Protein AF-A0A529SGD8-F1 (afdb_monomer_lite)

Radius of gyration: 13.51 Å; chains: 1; bounding box: 30×27×37 Å

pLDDT: mean 91.86, std 7.84, range [50.72, 98.5]

Sequence (109 aa):
LNSLSVDIARAIDHDASIELWNRYRRGERDVFTRRLYTLKGQQTFDEIRRKYQAEAEFRAAVDRYCEDFEKLLKDVSRNDRDNIMAQTYLTSDTGKVYTMLAHASGRLH

Structure (mmCIF, N/CA/C/O backbone):
data_AF-A0A529SGD8-F1
#
_entry.id   AF-A0A529SGD8-F1
#
loop_
_atom_site.group_PDB
_atom_site.id
_atom_site.type_symbol
_atom_site.label_atom_id
_atom_site.label_alt_id
_atom_site.label_comp_id
_atom_site.label_asym_id
_atom_site.label_entity_id
_atom_site.label_seq_id
_atom_site.pdbx_PDB_ins_code
_atom_site.Cartn_x
_atom_site.Cartn_y
_atom_site.Cartn_z
_atom_site.occupancy
_atom_site.B_iso_or_equiv
_atom_site.auth_seq_id
_atom_site.auth_comp_id
_atom_site.auth_asym_id
_atom_site.auth_atom_id
_atom_site.pdbx_PDB_model_num
ATOM 1 N N . LEU A 1 1 ? 0.636 13.022 10.411 1.00 50.72 1 LEU A N 1
ATOM 2 C CA . LEU A 1 1 ? 0.480 12.370 9.088 1.00 50.72 1 LEU A CA 1
ATOM 3 C C . LEU A 1 1 ? 1.813 11.886 8.504 1.00 50.72 1 LEU A C 1
ATOM 5 O O . LEU A 1 1 ? 1.876 10.726 8.135 1.00 50.72 1 LEU A O 1
ATOM 9 N N . ASN A 1 2 ? 2.897 12.678 8.514 1.00 55.56 2 ASN A N 1
ATOM 10 C CA . ASN A 1 2 ? 4.182 12.262 7.913 1.00 55.56 2 ASN A CA 1
ATOM 11 C C . ASN A 1 2 ? 4.882 11.056 8.585 1.00 55.56 2 ASN A C 1
ATOM 13 O O . ASN A 1 2 ? 5.548 10.283 7.908 1.00 55.56 2 ASN A O 1
ATOM 17 N N . SER A 1 3 ? 4.716 10.854 9.898 1.00 71.12 3 SER A N 1
ATOM 18 C CA . SER A 1 3 ? 5.398 9.765 10.626 1.00 71.12 3 SER A CA 1
ATOM 19 C C . SER A 1 3 ? 4.909 8.363 10.240 1.00 71.12 3 SER A C 1
ATOM 21 O O . SER A 1 3 ? 5.715 7.447 10.124 1.00 71.12 3 SER A O 1
ATOM 23 N N . LEU A 1 4 ? 3.597 8.194 10.027 1.00 75.69 4 LEU A N 1
ATOM 24 C CA . LEU A 1 4 ? 3.005 6.891 9.708 1.00 75.69 4 LEU A CA 1
ATOM 25 C C . LEU A 1 4 ? 3.359 6.451 8.283 1.00 75.69 4 LEU A C 1
ATOM 27 O O . LEU A 1 4 ? 3.728 5.302 8.076 1.00 75.69 4 LEU A O 1
ATOM 31 N N . SER A 1 5 ? 3.308 7.367 7.312 1.00 78.38 5 SER A N 1
ATOM 32 C CA . SER A 1 5 ? 3.670 7.063 5.922 1.00 78.38 5 SER A CA 1
ATOM 33 C C . SER A 1 5 ? 5.126 6.620 5.794 1.00 78.38 5 SER A C 1
ATOM 35 O O . SER A 1 5 ? 5.418 5.673 5.074 1.00 78.38 5 SER A O 1
ATOM 37 N N . VAL A 1 6 ? 6.034 7.260 6.536 1.00 85.06 6 VAL A N 1
ATOM 38 C CA . VAL A 1 6 ? 7.454 6.890 6.559 1.00 85.06 6 VAL A CA 1
ATOM 39 C C . VAL A 1 6 ? 7.667 5.517 7.208 1.00 85.06 6 VAL A C 1
ATOM 41 O O . VAL A 1 6 ? 8.452 4.716 6.704 1.00 85.06 6 VAL A O 1
ATOM 44 N N . ASP A 1 7 ? 6.962 5.218 8.301 1.00 86.50 7 ASP A N 1
ATOM 45 C CA . ASP A 1 7 ? 7.024 3.898 8.939 1.00 86.50 7 ASP A CA 1
ATOM 46 C C . ASP A 1 7 ? 6.477 2.789 8.029 1.00 86.50 7 ASP A C 1
ATOM 48 O O . ASP A 1 7 ? 7.079 1.719 7.937 1.00 86.50 7 ASP A O 1
ATOM 52 N N . ILE A 1 8 ? 5.390 3.057 7.300 1.00 86.88 8 ILE A N 1
ATOM 53 C CA . ILE A 1 8 ? 4.838 2.127 6.310 1.00 86.88 8 ILE A CA 1
ATOM 54 C C . ILE A 1 8 ? 5.797 1.952 5.124 1.00 86.88 8 ILE A C 1
ATOM 56 O O . ILE A 1 8 ? 6.012 0.831 4.676 1.00 86.88 8 ILE A O 1
ATOM 60 N N . ALA A 1 9 ? 6.418 3.019 4.620 1.00 89.69 9 ALA A N 1
ATOM 61 C CA . ALA A 1 9 ? 7.376 2.911 3.518 1.00 89.69 9 ALA A CA 1
ATOM 62 C C . ALA A 1 9 ? 8.601 2.053 3.891 1.00 89.69 9 ALA A C 1
ATOM 64 O O . ALA A 1 9 ? 9.140 1.330 3.053 1.00 89.69 9 ALA A O 1
ATOM 65 N N . ARG A 1 10 ? 9.007 2.068 5.167 1.00 91.88 10 ARG A N 1
ATOM 66 C CA . ARG A 1 10 ? 10.067 1.201 5.715 1.00 91.88 10 ARG A CA 1
ATOM 67 C C . ARG A 1 10 ? 9.594 -0.208 6.078 1.00 91.88 10 ARG A C 1
ATOM 69 O O . ARG A 1 10 ? 10.407 -1.043 6.463 1.00 91.88 10 ARG A O 1
ATOM 76 N N . ALA A 1 11 ? 8.298 -0.492 5.972 1.00 92.75 11 ALA A N 1
ATOM 77 C CA . ALA A 1 11 ? 7.750 -1.812 6.258 1.00 92.75 11 ALA A CA 1
ATOM 78 C C . ALA A 1 11 ? 8.074 -2.845 5.169 1.00 92.75 11 ALA A C 1
ATOM 80 O O . ALA A 1 11 ? 7.954 -4.041 5.433 1.00 92.75 11 ALA A O 1
ATOM 81 N N . ILE A 1 12 ? 8.467 -2.393 3.974 1.00 92.56 12 ILE A N 1
ATOM 82 C CA . ILE A 1 12 ? 8.851 -3.233 2.835 1.00 92.56 12 ILE A CA 1
ATOM 83 C C . ILE A 1 12 ? 10.232 -2.791 2.339 1.00 92.56 12 ILE A C 1
ATOM 85 O O . ILE A 1 12 ? 10.442 -1.614 2.007 1.00 92.56 12 ILE A O 1
ATOM 89 N N . ASP A 1 13 ? 11.159 -3.740 2.232 1.00 91.56 13 ASP A N 1
ATOM 90 C CA . ASP A 1 13 ? 12.454 -3.509 1.593 1.00 91.56 13 ASP A CA 1
ATOM 91 C C . ASP A 1 13 ? 12.274 -3.114 0.121 1.00 91.56 13 ASP A C 1
ATOM 93 O O . ASP A 1 13 ? 11.350 -3.560 -0.562 1.00 91.56 13 ASP A O 1
ATOM 97 N N . HIS A 1 14 ? 13.131 -2.227 -0.388 1.00 91.38 14 HIS A N 1
ATOM 98 C CA . HIS A 1 14 ? 12.972 -1.719 -1.756 1.00 91.38 14 HIS A CA 1
ATOM 99 C C . HIS A 1 14 ? 13.062 -2.839 -2.805 1.00 91.38 14 HIS A C 1
ATOM 101 O O . HIS A 1 14 ? 12.189 -2.927 -3.668 1.00 91.38 14 HIS A O 1
ATOM 107 N N . ASP A 1 15 ? 14.031 -3.743 -2.663 1.00 92.88 15 ASP A N 1
ATOM 108 C CA . ASP A 1 15 ? 14.213 -4.871 -3.582 1.00 92.88 15 ASP A CA 1
ATOM 109 C C . ASP A 1 15 ? 13.040 -5.857 -3.526 1.00 92.88 15 ASP A C 1
ATOM 111 O O . ASP A 1 15 ? 12.570 -6.321 -4.565 1.00 92.88 15 ASP A O 1
ATOM 115 N N . ALA A 1 16 ? 12.487 -6.094 -2.332 1.00 92.56 16 ALA A N 1
ATOM 116 C CA . ALA A 1 16 ? 11.292 -6.916 -2.164 1.00 92.56 16 ALA A CA 1
ATOM 117 C C . ALA A 1 16 ? 10.071 -6.302 -2.875 1.00 92.56 16 ALA A C 1
ATOM 119 O O . ALA A 1 16 ? 9.282 -7.025 -3.483 1.00 92.56 16 ALA A O 1
ATOM 120 N N . SER A 1 17 ? 9.934 -4.969 -2.858 1.00 93.12 17 SER A N 1
ATOM 121 C CA . SER A 1 17 ? 8.892 -4.264 -3.620 1.00 93.12 17 SER A CA 1
ATOM 122 C C . SER A 1 17 ? 9.079 -4.434 -5.133 1.00 93.12 17 SER A C 1
ATOM 124 O O . SER A 1 17 ? 8.123 -4.744 -5.845 1.00 93.12 17 SER A O 1
ATOM 126 N N . ILE A 1 18 ? 10.312 -4.298 -5.638 1.00 94.38 18 ILE A N 1
ATOM 127 C CA . ILE A 1 18 ? 10.621 -4.519 -7.060 1.00 94.38 18 ILE A CA 1
ATOM 128 C C . ILE A 1 18 ? 10.251 -5.947 -7.478 1.00 94.38 18 ILE A C 1
ATOM 130 O O . ILE A 1 18 ? 9.576 -6.142 -8.493 1.00 94.38 18 ILE A O 1
ATOM 134 N N . GLU A 1 19 ? 10.690 -6.946 -6.710 1.00 94.19 19 GLU A N 1
ATOM 135 C CA . GLU A 1 19 ? 10.431 -8.353 -7.005 1.00 94.19 19 GLU A CA 1
ATOM 136 C C . GLU A 1 19 ? 8.929 -8.652 -7.022 1.00 94.19 19 GLU A C 1
ATOM 138 O O . GLU A 1 19 ? 8.425 -9.216 -7.996 1.00 94.19 19 GLU A O 1
ATOM 143 N N . LEU A 1 20 ? 8.206 -8.215 -5.991 1.00 94.62 20 LEU A N 1
ATOM 144 C CA . LEU A 1 20 ? 6.761 -8.378 -5.864 1.00 94.62 20 LEU A CA 1
ATOM 145 C C . LEU A 1 20 ? 6.015 -7.881 -7.105 1.00 94.62 20 LEU A C 1
ATOM 147 O O . LEU A 1 20 ? 5.237 -8.623 -7.705 1.00 94.62 20 LEU A O 1
ATOM 151 N N . TRP A 1 21 ? 6.273 -6.640 -7.521 1.00 93.06 21 TRP A N 1
ATOM 152 C CA . TRP A 1 21 ? 5.580 -6.044 -8.662 1.00 93.06 21 TRP A CA 1
ATOM 153 C C . TRP A 1 21 ? 5.986 -6.680 -9.993 1.00 93.06 21 TRP A C 1
ATOM 155 O O . TRP A 1 21 ? 5.162 -6.784 -10.904 1.00 93.06 21 TRP A O 1
ATOM 165 N N . ASN A 1 22 ? 7.220 -7.172 -10.118 1.00 93.19 22 ASN A N 1
ATOM 166 C CA . ASN A 1 22 ? 7.626 -7.965 -11.277 1.00 93.19 22 ASN A CA 1
ATOM 167 C C . ASN A 1 22 ? 6.859 -9.290 -11.357 1.00 93.19 22 ASN A C 1
ATOM 169 O O . ASN A 1 22 ? 6.371 -9.638 -12.431 1.00 93.19 22 ASN A O 1
ATOM 173 N N . ARG A 1 23 ? 6.719 -10.005 -10.236 1.00 93.94 23 ARG A N 1
ATOM 174 C CA . ARG A 1 23 ? 5.955 -11.259 -10.156 1.00 93.94 23 ARG A CA 1
ATOM 175 C C . ARG A 1 23 ? 4.479 -11.033 -10.481 1.00 93.94 23 ARG A C 1
ATOM 177 O O . ARG A 1 23 ? 3.939 -11.698 -11.364 1.00 93.94 23 ARG A O 1
ATOM 184 N N . TYR A 1 24 ? 3.868 -10.025 -9.861 1.00 91.81 24 TYR A N 1
ATOM 185 C CA . TYR A 1 24 ? 2.472 -9.663 -10.103 1.00 91.81 24 TYR A CA 1
ATOM 186 C C . TYR A 1 24 ? 2.198 -9.335 -11.579 1.00 91.81 24 TYR A C 1
ATOM 188 O O . TYR A 1 24 ? 1.259 -9.860 -12.173 1.00 91.81 24 TYR A O 1
ATOM 196 N N . ARG A 1 25 ? 3.061 -8.536 -12.228 1.00 87.69 25 ARG A N 1
ATOM 197 C CA . ARG A 1 25 ? 2.917 -8.204 -13.661 1.00 87.69 25 ARG A CA 1
ATOM 198 C C . ARG A 1 25 ? 3.062 -9.407 -14.594 1.00 87.69 25 ARG A C 1
ATOM 200 O O . ARG A 1 25 ? 2.494 -9.391 -15.681 1.00 87.69 25 ARG A O 1
ATOM 207 N N . ARG A 1 26 ? 3.793 -10.449 -14.187 1.00 92.06 26 ARG A N 1
ATOM 208 C CA . ARG A 1 26 ? 3.875 -11.721 -14.927 1.00 92.06 26 ARG A CA 1
ATOM 209 C C . ARG A 1 26 ? 2.640 -12.608 -14.737 1.00 92.06 26 ARG A C 1
ATOM 211 O O . ARG A 1 26 ? 2.587 -13.690 -15.313 1.00 92.06 26 ARG A O 1
ATOM 218 N N . GLY A 1 27 ? 1.655 -12.161 -13.958 1.00 93.25 27 GLY A N 1
ATOM 219 C CA . GLY A 1 27 ? 0.424 -12.898 -13.688 1.00 93.25 27 GLY A CA 1
ATOM 220 C C . GLY A 1 27 ? 0.556 -13.935 -12.575 1.00 93.25 27 GLY A C 1
ATOM 221 O O . GLY A 1 27 ? -0.335 -14.773 -12.429 1.00 93.25 27 GLY A O 1
ATOM 222 N N . GLU A 1 28 ? 1.641 -13.900 -11.792 1.00 95.00 28 GLU A N 1
ATOM 223 C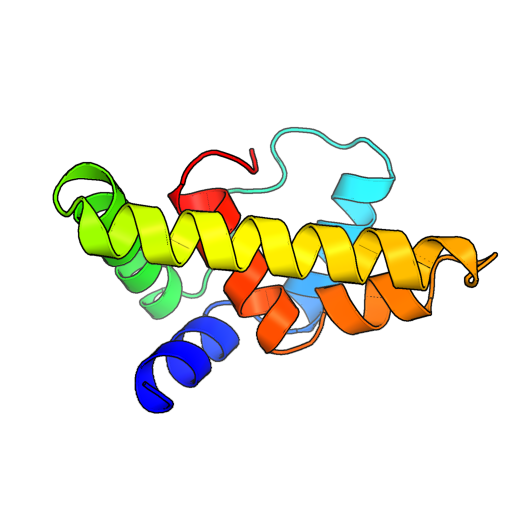 CA . GLU A 1 28 ? 1.737 -14.716 -10.582 1.00 95.00 28 GLU A CA 1
ATOM 224 C C . GLU A 1 28 ? 0.663 -14.266 -9.583 1.00 95.00 28 GLU A C 1
ATOM 226 O O . GLU A 1 28 ? 0.523 -13.077 -9.288 1.00 95.00 28 GLU A O 1
ATOM 231 N N . ARG A 1 29 ? -0.104 -15.232 -9.079 1.00 90.50 29 ARG A N 1
ATOM 232 C CA . ARG A 1 29 ? -1.151 -15.021 -8.074 1.00 90.50 29 ARG A CA 1
ATOM 233 C C . ARG A 1 29 ? -0.595 -15.254 -6.675 1.00 90.50 29 ARG A C 1
ATOM 235 O O . ARG A 1 29 ? 0.447 -15.893 -6.532 1.00 90.50 29 ARG A O 1
ATOM 242 N N 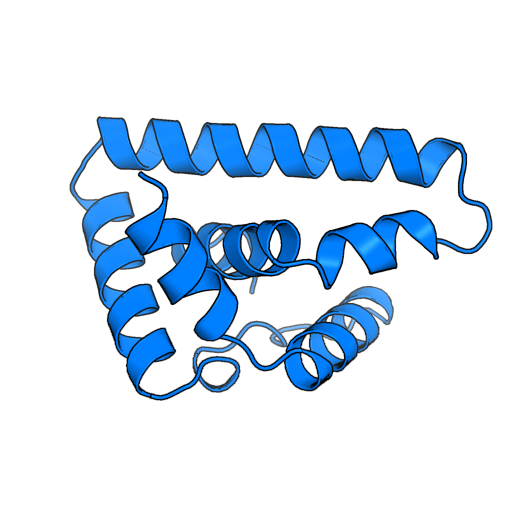. ASP A 1 30 ? -1.304 -14.757 -5.665 1.00 90.44 30 ASP A N 1
ATOM 243 C CA . ASP A 1 30 ? -1.000 -15.002 -4.249 1.00 90.44 30 ASP A CA 1
ATOM 244 C C . ASP A 1 30 ? 0.405 -14.512 -3.842 1.00 90.44 30 ASP A C 1
ATOM 246 O O . ASP A 1 30 ? 1.085 -15.088 -2.985 1.00 90.44 30 ASP A O 1
ATOM 250 N N . VAL A 1 31 ? 0.883 -13.454 -4.506 1.00 93.88 31 VAL A N 1
ATOM 251 C CA . VAL A 1 31 ? 2.209 -12.866 -4.265 1.00 93.88 31 VAL A CA 1
ATOM 252 C C . VAL A 1 31 ? 2.182 -11.857 -3.120 1.00 93.88 31 VAL A C 1
ATOM 254 O O . VAL A 1 31 ? 3.211 -11.643 -2.470 1.00 93.88 31 VAL A O 1
ATOM 257 N N . PHE A 1 32 ? 1.016 -11.274 -2.824 1.00 95.19 32 PHE A N 1
ATOM 258 C CA . PHE A 1 32 ? 0.845 -10.352 -1.711 1.00 95.19 32 PHE A CA 1
ATOM 259 C C . PHE A 1 32 ? 0.548 -11.152 -0.450 1.00 95.19 32 PHE A C 1
ATOM 261 O O . PHE A 1 32 ? -0.583 -11.465 -0.101 1.00 95.19 32 PHE A O 1
ATOM 268 N N . THR A 1 33 ? 1.614 -11.488 0.268 1.00 93.75 33 THR A N 1
ATOM 269 C CA . THR A 1 33 ? 1.512 -12.198 1.544 1.00 93.75 33 THR A CA 1
ATOM 270 C C . THR A 1 33 ? 2.095 -11.361 2.669 1.00 93.75 33 THR A C 1
ATOM 272 O O . THR A 1 33 ? 2.918 -10.473 2.454 1.00 93.75 33 THR A O 1
ATOM 275 N N . ARG A 1 34 ? 1.717 -11.668 3.914 1.00 92.31 34 ARG A N 1
ATOM 276 C CA . ARG A 1 34 ? 2.269 -10.986 5.099 1.00 92.31 34 ARG A CA 1
ATOM 277 C C . ARG A 1 34 ? 3.797 -11.080 5.199 1.00 92.31 34 ARG A C 1
ATOM 279 O O . ARG A 1 34 ? 4.412 -10.222 5.820 1.00 92.31 34 ARG A O 1
ATOM 286 N N . ARG A 1 35 ? 4.410 -12.102 4.586 1.00 91.38 35 ARG A N 1
ATOM 287 C CA . ARG A 1 35 ? 5.867 -12.328 4.597 1.00 91.38 35 ARG A CA 1
ATOM 288 C C . ARG A 1 35 ? 6.651 -11.292 3.793 1.00 91.38 35 ARG A C 1
ATOM 290 O O . ARG A 1 35 ? 7.859 -11.213 3.963 1.00 91.38 35 ARG A O 1
ATOM 297 N N . LEU A 1 36 ? 5.973 -10.504 2.959 1.00 91.69 36 LEU A N 1
ATOM 298 C CA . LEU A 1 36 ? 6.562 -9.363 2.262 1.00 91.69 36 LEU A CA 1
ATOM 299 C C . LEU A 1 36 ? 7.081 -8.291 3.234 1.00 91.69 36 LEU A C 1
ATOM 301 O O . LEU A 1 36 ? 7.996 -7.543 2.902 1.00 91.69 36 LEU A O 1
ATOM 305 N N . TYR A 1 37 ? 6.468 -8.188 4.414 1.00 94.88 37 TYR A N 1
ATOM 306 C CA . TYR A 1 37 ? 6.754 -7.123 5.363 1.00 94.88 37 TYR A CA 1
ATOM 307 C C . TYR A 1 37 ? 7.822 -7.532 6.378 1.00 94.88 37 TYR A C 1
ATOM 309 O O . TYR A 1 37 ? 7.840 -8.669 6.867 1.00 94.88 37 TYR A O 1
ATOM 317 N N . THR A 1 38 ? 8.637 -6.556 6.787 1.00 94.56 38 THR A N 1
ATOM 318 C CA . THR A 1 38 ? 9.503 -6.675 7.969 1.00 94.56 38 THR A CA 1
ATOM 319 C C . THR A 1 38 ? 8.672 -7.007 9.215 1.00 94.56 38 THR A C 1
ATOM 321 O O . THR A 1 38 ? 7.457 -6.811 9.234 1.00 94.56 38 THR A O 1
ATOM 324 N N . LEU A 1 39 ? 9.301 -7.462 10.306 1.00 93.06 39 LEU A N 1
ATOM 325 C CA . LEU A 1 39 ? 8.571 -7.789 11.544 1.00 93.06 39 LEU A CA 1
ATOM 326 C C . LEU A 1 39 ? 7.734 -6.609 12.071 1.00 93.06 39 LEU A C 1
ATOM 328 O O . LEU A 1 39 ? 6.569 -6.791 12.421 1.00 93.06 39 LEU A O 1
ATOM 332 N N . LYS A 1 40 ? 8.296 -5.391 12.072 1.00 91.31 40 LYS A N 1
ATOM 333 C CA . LYS A 1 40 ? 7.546 -4.168 12.415 1.00 91.31 40 LYS A CA 1
ATOM 334 C C . LYS A 1 40 ? 6.429 -3.917 11.395 1.00 91.31 40 LYS A C 1
ATOM 336 O O . LYS A 1 40 ? 5.307 -3.606 11.779 1.00 91.31 40 LYS A O 1
ATOM 341 N N . GLY A 1 41 ? 6.715 -4.115 10.110 1.00 94.19 41 GLY A N 1
ATOM 342 C CA . GLY A 1 41 ? 5.742 -3.976 9.032 1.00 94.19 41 GLY A CA 1
ATOM 343 C C . GLY A 1 41 ? 4.532 -4.905 9.152 1.00 94.19 41 GLY A C 1
ATOM 344 O O . GLY A 1 41 ? 3.415 -4.475 8.881 1.00 94.19 41 GLY A O 1
ATOM 345 N N . GLN A 1 42 ? 4.717 -6.141 9.621 1.00 96.44 42 GLN A N 1
ATOM 346 C CA . GLN A 1 42 ? 3.617 -7.082 9.867 1.00 96.44 42 GLN A CA 1
ATOM 347 C C . GLN A 1 42 ? 2.685 -6.594 10.983 1.00 96.44 42 GLN A C 1
ATOM 349 O O . GLN A 1 42 ? 1.467 -6.691 10.850 1.00 96.44 42 GLN A O 1
ATOM 354 N N . GLN A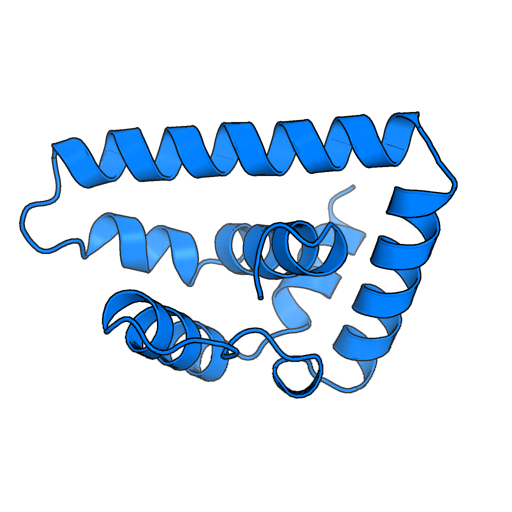 1 43 ? 3.235 -6.001 12.047 1.00 94.94 43 GLN A N 1
ATOM 355 C CA . GLN A 1 43 ? 2.429 -5.391 13.110 1.00 94.94 43 GLN A CA 1
ATOM 356 C C . GLN A 1 43 ? 1.637 -4.187 12.585 1.00 94.94 43 GLN A C 1
ATOM 358 O O . GLN A 1 43 ? 0.447 -4.053 12.865 1.00 94.94 43 GLN A O 1
ATOM 363 N N . THR A 1 44 ? 2.277 -3.341 11.773 1.00 94.44 44 THR A N 1
ATOM 364 C CA . THR A 1 44 ? 1.611 -2.215 11.107 1.00 94.44 44 THR A CA 1
ATOM 365 C C . THR A 1 44 ? 0.497 -2.690 10.170 1.00 94.44 44 THR A C 1
ATOM 367 O O . THR A 1 44 ? -0.585 -2.108 10.174 1.00 94.44 44 THR A O 1
ATOM 370 N N . PHE A 1 45 ? 0.714 -3.770 9.416 1.00 95.88 45 PHE A N 1
ATOM 371 C CA . PHE A 1 45 ? -0.313 -4.389 8.576 1.00 95.88 45 PHE A CA 1
ATOM 372 C C . PHE A 1 45 ? -1.537 -4.818 9.396 1.00 95.88 45 PHE A C 1
ATOM 374 O O . PHE A 1 45 ? -2.670 -4.508 9.024 1.00 95.88 45 PHE A O 1
ATOM 381 N N . ASP A 1 46 ? -1.319 -5.496 10.526 1.00 96.06 46 ASP A N 1
ATOM 382 C CA . ASP A 1 46 ? -2.396 -5.932 11.417 1.00 96.06 46 ASP A CA 1
ATOM 383 C C . ASP A 1 46 ? -3.180 -4.754 12.004 1.00 96.06 46 ASP A C 1
ATOM 385 O O . ASP A 1 46 ? -4.414 -4.782 12.039 1.00 96.06 46 ASP A O 1
ATOM 389 N N . GLU A 1 47 ? -2.488 -3.687 12.408 1.00 95.50 47 GLU A N 1
ATOM 390 C CA . GLU A 1 47 ? -3.132 -2.470 12.899 1.00 95.50 47 GLU A CA 1
ATOM 391 C C . GLU A 1 47 ? -3.988 -1.802 11.815 1.00 95.50 47 GLU A C 1
ATOM 393 O O . GLU A 1 47 ? -5.152 -1.481 12.070 1.00 95.50 47 GLU A O 1
ATOM 398 N N . ILE A 1 48 ? -3.440 -1.625 10.607 1.00 96.00 48 ILE A N 1
ATOM 399 C CA . ILE A 1 48 ? -4.149 -1.019 9.472 1.00 96.00 48 ILE A CA 1
ATOM 400 C C . ILE A 1 48 ? -5.379 -1.850 9.121 1.00 96.00 48 ILE A C 1
ATOM 402 O O . ILE A 1 48 ? -6.463 -1.289 8.979 1.00 96.00 48 ILE A O 1
ATOM 406 N N . ARG A 1 49 ? -5.247 -3.178 9.026 1.00 97.38 49 ARG A N 1
ATOM 407 C CA . ARG A 1 49 ? -6.370 -4.070 8.716 1.00 97.38 49 ARG A CA 1
ATOM 408 C C . ARG A 1 49 ? -7.467 -3.975 9.773 1.00 97.38 49 ARG A C 1
ATOM 410 O O . ARG A 1 49 ? -8.641 -3.863 9.424 1.00 97.38 49 ARG A O 1
ATOM 417 N N . ARG A 1 50 ? -7.101 -3.972 11.060 1.00 97.94 50 ARG A N 1
ATOM 418 C CA . ARG A 1 50 ? -8.056 -3.807 12.165 1.00 97.94 50 ARG A CA 1
ATOM 419 C C . ARG A 1 50 ? -8.786 -2.464 12.073 1.00 97.94 50 ARG A C 1
ATOM 421 O O . ARG A 1 50 ? -10.010 -2.436 12.172 1.00 97.94 50 ARG A O 1
ATOM 428 N N . LYS A 1 51 ? -8.054 -1.365 11.857 1.00 97.62 51 LYS A N 1
ATOM 429 C CA . LYS A 1 51 ? -8.634 -0.021 11.705 1.00 97.62 51 LYS A CA 1
ATOM 430 C C . LYS A 1 51 ? -9.544 0.072 10.487 1.00 97.62 51 LYS A C 1
ATOM 432 O O . LYS A 1 51 ? -10.655 0.565 10.603 1.00 97.62 51 LYS A O 1
ATOM 437 N N . TYR A 1 52 ? -9.128 -0.471 9.345 1.00 98.06 52 TYR A N 1
ATOM 438 C CA . TYR A 1 52 ? -9.931 -0.491 8.118 1.00 98.06 52 TYR A CA 1
ATOM 439 C C . TYR A 1 52 ? -11.284 -1.195 8.313 1.00 98.06 52 TYR A C 1
ATOM 441 O O . TYR A 1 52 ? -12.303 -0.772 7.769 1.00 98.06 52 TYR A O 1
ATOM 449 N N . GLN A 1 53 ? -11.317 -2.255 9.123 1.00 97.88 53 GLN A N 1
ATOM 450 C CA . GLN A 1 53 ? -12.551 -2.974 9.439 1.00 97.88 53 GLN A CA 1
ATOM 451 C C . GLN A 1 53 ? -13.441 -2.225 10.443 1.00 97.88 53 GLN A C 1
ATOM 453 O O . GLN A 1 53 ? -14.664 -2.256 10.303 1.00 97.88 53 GLN A O 1
ATOM 458 N N . ALA A 1 54 ? -12.846 -1.566 11.440 1.00 98.25 54 ALA A N 1
ATOM 459 C CA . ALA A 1 54 ? -13.568 -0.984 12.572 1.00 98.25 54 ALA A CA 1
ATOM 460 C C . ALA A 1 54 ? -13.933 0.505 12.407 1.00 98.25 54 ALA A C 1
ATOM 462 O O . ALA A 1 54 ? -14.925 0.956 12.973 1.00 98.25 54 ALA A O 1
ATOM 463 N N . GLU A 1 55 ? -13.154 1.275 11.646 1.00 98.31 55 GLU A N 1
ATOM 464 C CA . GLU A 1 55 ? -13.231 2.739 11.595 1.00 98.31 55 GLU A CA 1
ATOM 465 C C . GLU A 1 55 ? -13.630 3.216 10.190 1.00 98.31 55 GLU A C 1
ATOM 467 O O . GLU A 1 55 ? -12.852 3.152 9.236 1.00 98.31 55 GLU A O 1
ATOM 472 N N . ALA A 1 56 ? -14.862 3.719 10.049 1.00 98.19 56 ALA A N 1
ATOM 473 C CA . ALA A 1 56 ? -15.423 4.097 8.748 1.00 98.19 56 ALA A CA 1
ATOM 474 C C . ALA A 1 56 ? -14.675 5.257 8.066 1.00 98.1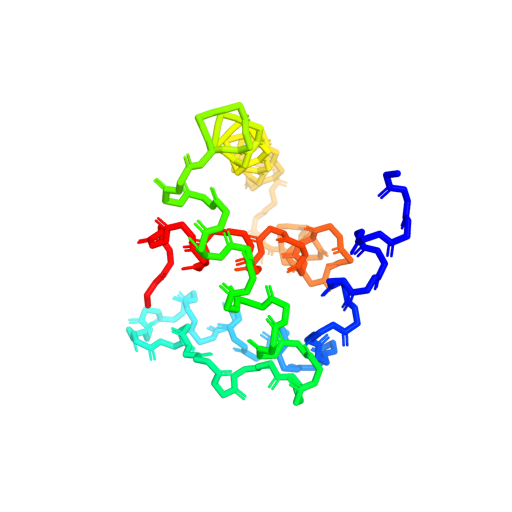9 56 ALA A C 1
ATOM 476 O O . ALA A 1 56 ? -14.489 5.228 6.851 1.00 98.19 56 ALA A O 1
ATOM 477 N N . GLU A 1 57 ? -14.232 6.253 8.836 1.00 97.81 57 GLU A N 1
ATOM 478 C CA . GLU A 1 57 ? -13.459 7.386 8.315 1.00 97.81 57 GLU A CA 1
ATOM 479 C C . GLU A 1 57 ? -12.084 6.937 7.805 1.00 97.81 57 GLU A C 1
ATOM 481 O O . GLU A 1 57 ? -11.680 7.297 6.699 1.00 97.81 57 GLU A O 1
ATOM 486 N N . PHE A 1 58 ? -11.398 6.075 8.564 1.00 97.38 58 PHE A N 1
ATOM 487 C CA . PHE A 1 58 ? -10.119 5.507 8.149 1.00 97.38 58 PHE A CA 1
ATOM 488 C C . PHE A 1 58 ? -10.266 4.669 6.875 1.00 97.38 58 PHE A C 1
ATOM 490 O O . PHE A 1 58 ? -9.482 4.831 5.942 1.00 97.38 58 PHE A O 1
ATOM 497 N N . ARG A 1 59 ? -11.304 3.825 6.795 1.00 98.50 59 ARG A N 1
ATOM 498 C CA . ARG A 1 59 ? -11.639 3.075 5.578 1.00 98.50 59 ARG A CA 1
ATOM 499 C C . ARG A 1 59 ? -11.813 3.995 4.371 1.00 98.50 59 ARG A C 1
ATOM 501 O O . ARG A 1 59 ? -11.161 3.771 3.358 1.00 98.50 59 ARG A O 1
ATOM 508 N N . ALA A 1 60 ? -12.613 5.055 4.499 1.00 98.38 60 ALA A N 1
ATOM 509 C CA . ALA A 1 60 ? -12.834 6.010 3.415 1.00 98.38 60 ALA A CA 1
ATOM 510 C C . ALA A 1 60 ? -11.533 6.705 2.970 1.00 98.38 60 ALA A C 1
ATOM 512 O O . ALA A 1 60 ? -11.301 6.878 1.773 1.00 98.38 60 ALA A O 1
ATOM 513 N N . ALA A 1 61 ? -10.660 7.063 3.916 1.00 97.56 61 ALA A N 1
ATOM 514 C CA . ALA A 1 61 ? -9.355 7.643 3.609 1.00 97.56 61 ALA A CA 1
ATOM 515 C C . ALA A 1 61 ? -8.438 6.658 2.861 1.00 97.56 61 ALA A C 1
ATOM 517 O O . ALA A 1 61 ? -7.791 7.041 1.886 1.00 97.56 61 ALA A O 1
ATOM 518 N N . VAL A 1 62 ? -8.407 5.389 3.283 1.00 97.69 62 VAL A N 1
ATOM 519 C CA . VAL A 1 62 ? -7.639 4.322 2.621 1.00 97.69 62 VAL A CA 1
ATOM 520 C C . VAL A 1 62 ? -8.166 4.042 1.218 1.00 97.69 62 VAL A C 1
ATOM 522 O O . VAL A 1 62 ? -7.375 3.970 0.277 1.00 97.69 62 VAL A O 1
ATOM 525 N N . ASP A 1 63 ? -9.485 3.920 1.063 1.00 98.38 63 ASP A N 1
ATOM 526 C CA . ASP A 1 63 ? -10.120 3.674 -0.230 1.00 98.38 63 ASP A CA 1
ATOM 527 C C . ASP A 1 63 ? -9.810 4.801 -1.212 1.00 98.38 63 ASP A C 1
ATOM 529 O O . ASP A 1 63 ? -9.350 4.541 -2.325 1.00 98.38 63 ASP A O 1
ATOM 533 N N . ARG A 1 64 ? -9.954 6.055 -0.768 1.00 98.25 64 ARG A N 1
ATOM 534 C CA . ARG A 1 64 ? -9.631 7.217 -1.594 1.00 98.25 64 ARG A CA 1
ATOM 535 C C . ARG A 1 64 ? -8.154 7.270 -1.973 1.00 98.25 64 ARG A C 1
ATOM 537 O O . ARG A 1 64 ? -7.839 7.553 -3.124 1.00 98.25 64 ARG A O 1
ATOM 544 N N . TYR A 1 65 ? -7.253 6.981 -1.034 1.00 97.06 65 TYR A N 1
ATOM 545 C CA . TYR A 1 65 ? -5.822 6.922 -1.329 1.00 97.06 65 TYR A CA 1
ATOM 546 C C . TYR A 1 65 ? -5.513 5.878 -2.409 1.00 97.06 65 TYR A C 1
ATOM 548 O O . TYR A 1 65 ? -4.783 6.173 -3.353 1.00 97.06 65 TYR A O 1
ATOM 556 N N . CYS A 1 66 ? -6.086 4.674 -2.293 1.00 97.69 66 CYS A N 1
ATOM 557 C CA . CYS A 1 66 ? -5.888 3.608 -3.275 1.00 97.69 66 CYS A CA 1
ATOM 558 C C . CYS A 1 66 ? -6.421 4.013 -4.652 1.00 97.69 66 CYS A C 1
ATOM 560 O O . CYS A 1 66 ? -5.709 3.879 -5.642 1.00 97.69 66 CYS A O 1
ATOM 562 N N . GLU A 1 67 ? -7.632 4.567 -4.712 1.00 98.25 67 GLU A N 1
ATOM 563 C CA . GLU A 1 67 ? -8.233 5.028 -5.966 1.00 98.25 67 GLU A CA 1
ATOM 564 C C . GLU A 1 67 ? -7.419 6.134 -6.641 1.00 98.25 67 GLU A C 1
ATOM 566 O O . GLU A 1 67 ? -7.235 6.115 -7.858 1.00 98.25 67 GLU A O 1
ATOM 571 N N . ASP A 1 68 ? -6.944 7.117 -5.879 1.00 97.81 68 ASP A N 1
ATOM 572 C CA . ASP A 1 68 ? -6.167 8.226 -6.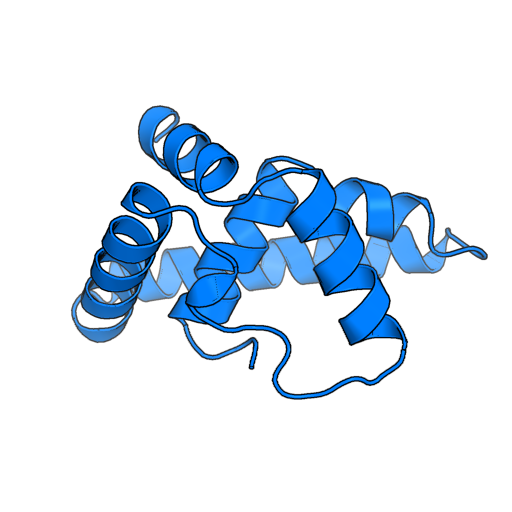431 1.00 97.81 68 ASP A CA 1
ATOM 573 C C . ASP A 1 68 ? -4.785 7.748 -6.911 1.00 97.81 68 ASP A C 1
ATOM 575 O O . ASP A 1 68 ? -4.315 8.182 -7.966 1.00 97.81 68 ASP A O 1
ATOM 579 N N . PHE A 1 69 ? -4.173 6.783 -6.216 1.00 96.94 69 PHE A N 1
ATOM 580 C CA . PHE A 1 69 ? -2.931 6.150 -6.663 1.00 96.94 69 PHE A CA 1
ATOM 581 C C . PHE A 1 69 ? -3.133 5.303 -7.931 1.00 96.94 69 PHE A C 1
ATOM 583 O O . PHE A 1 69 ? -2.344 5.384 -8.869 1.00 96.94 69 PHE A O 1
ATOM 590 N N . GLU A 1 70 ? -4.217 4.532 -8.015 1.00 95.50 70 GLU A N 1
ATOM 591 C CA . GLU A 1 70 ? -4.560 3.733 -9.199 1.00 95.50 70 GLU A CA 1
ATOM 592 C C . GLU A 1 70 ? -4.854 4.611 -10.425 1.00 95.50 70 GLU A C 1
ATOM 594 O O . GLU A 1 70 ? -4.448 4.275 -11.541 1.00 95.50 70 GLU A O 1
ATOM 599 N N . LYS A 1 71 ? -5.505 5.768 -10.235 1.00 95.94 71 LYS A N 1
ATOM 600 C CA . LYS A 1 71 ? -5.683 6.773 -11.298 1.00 95.94 71 LYS A CA 1
ATOM 601 C C . LYS A 1 71 ? -4.340 7.316 -11.774 1.00 95.94 71 LYS A C 1
ATOM 603 O O . LYS A 1 71 ? -4.107 7.343 -12.980 1.00 95.94 71 LYS A O 1
ATOM 608 N N . LEU A 1 72 ? -3.450 7.679 -10.847 1.00 94.44 72 LEU A N 1
ATOM 609 C CA . LEU A 1 72 ? -2.096 8.123 -11.176 1.00 94.44 72 LEU A CA 1
ATOM 610 C C . LEU A 1 72 ? -1.360 7.071 -12.013 1.00 94.44 72 LEU A C 1
ATOM 612 O O . LEU A 1 72 ? -0.833 7.408 -13.071 1.00 94.44 72 LEU A O 1
ATOM 616 N N . LEU A 1 73 ? -1.373 5.802 -11.587 1.00 92.81 73 LEU A N 1
ATOM 617 C CA . LEU A 1 73 ? -0.760 4.700 -12.337 1.00 92.81 73 LEU A CA 1
ATOM 618 C C . LEU A 1 73 ? -1.343 4.580 -13.747 1.00 92.81 73 LEU A C 1
ATOM 620 O O . LEU A 1 73 ? -0.600 4.491 -14.720 1.00 92.81 73 LEU A O 1
ATOM 624 N N . LYS A 1 74 ? -2.671 4.631 -13.878 1.00 91.94 74 LYS A N 1
ATOM 625 C CA . LYS A 1 74 ? -3.345 4.568 -15.178 1.00 91.94 74 LYS A CA 1
ATOM 626 C C . LYS A 1 74 ? -2.938 5.720 -16.096 1.00 91.94 74 LYS A C 1
ATOM 628 O O . LYS A 1 74 ? -2.743 5.499 -17.292 1.00 91.94 74 LYS A O 1
ATOM 633 N N . ASP A 1 75 ? -2.824 6.929 -15.562 1.00 91.50 75 ASP A N 1
ATOM 634 C CA . ASP A 1 75 ? -2.475 8.110 -16.347 1.00 91.50 75 ASP A CA 1
ATOM 635 C C . ASP A 1 75 ? -1.006 8.110 -16.779 1.00 91.50 75 ASP A C 1
ATOM 637 O O . ASP A 1 75 ? -0.722 8.451 -17.929 1.00 91.50 75 ASP A O 1
ATOM 641 N N . VAL A 1 76 ? -0.080 7.650 -15.930 1.00 89.69 76 VAL A N 1
ATOM 642 C CA . VAL A 1 76 ? 1.331 7.508 -16.330 1.00 89.69 76 VAL A CA 1
ATOM 643 C C . VAL A 1 76 ? 1.527 6.358 -17.319 1.00 89.69 76 VAL A C 1
ATOM 645 O O . VAL A 1 76 ? 2.235 6.535 -18.307 1.00 89.69 76 VAL A O 1
ATOM 648 N N . SER A 1 77 ? 0.836 5.224 -17.140 1.00 85.44 77 SER A N 1
ATOM 649 C CA . SER A 1 77 ? 0.935 4.068 -18.045 1.00 85.44 77 SER A CA 1
ATOM 650 C C . SER A 1 77 ? 0.460 4.370 -19.469 1.00 85.44 77 SER A C 1
ATOM 652 O O . SER A 1 77 ? 0.950 3.762 -20.416 1.00 85.44 77 SER A O 1
ATOM 654 N N . ARG A 1 78 ? -0.460 5.325 -19.665 1.00 85.94 78 ARG A N 1
ATOM 655 C CA . ARG A 1 78 ? -0.917 5.736 -21.010 1.00 85.94 78 ARG A CA 1
ATOM 656 C C . ARG A 1 78 ? 0.210 6.281 -21.891 1.00 85.94 78 ARG A C 1
ATOM 658 O O . ARG A 1 78 ? 0.137 6.139 -23.108 1.00 85.94 78 ARG A O 1
ATOM 665 N N . ASN A 1 79 ? 1.228 6.885 -21.282 1.00 76.56 79 ASN A N 1
ATOM 666 C CA . ASN A 1 79 ? 2.350 7.518 -21.978 1.00 76.56 79 ASN A CA 1
ATOM 667 C C . ASN A 1 79 ? 3.658 6.713 -21.859 1.00 76.56 79 ASN A C 1
ATOM 669 O O . ASN A 1 79 ? 4.699 7.165 -22.330 1.00 76.56 79 ASN A O 1
ATOM 673 N N . ASP A 1 80 ? 3.613 5.527 -21.248 1.00 79.38 80 ASP A N 1
ATOM 674 C CA . ASP A 1 80 ? 4.782 4.751 -20.832 1.00 79.38 80 ASP A CA 1
ATOM 675 C C . ASP A 1 80 ? 4.804 3.383 -21.530 1.00 79.38 80 ASP A C 1
ATOM 677 O O . ASP A 1 80 ? 4.330 2.380 -20.995 1.00 79.38 80 ASP A O 1
ATOM 681 N N . ARG A 1 81 ? 5.337 3.353 -22.762 1.00 71.25 81 ARG A N 1
ATOM 682 C CA . ARG A 1 81 ? 5.367 2.148 -23.620 1.00 71.25 81 ARG A CA 1
ATOM 683 C C . ARG A 1 81 ? 6.029 0.938 -22.957 1.00 71.25 81 ARG A C 1
ATOM 685 O O . ARG A 1 81 ? 5.582 -0.179 -23.194 1.00 71.25 81 ARG A O 1
ATOM 692 N N . ASP A 1 82 ? 7.037 1.173 -22.121 1.00 77.62 82 ASP A N 1
ATOM 693 C CA . ASP A 1 82 ? 7.822 0.120 -21.467 1.00 77.62 82 ASP A CA 1
ATOM 694 C C . ASP A 1 82 ? 7.418 -0.091 -19.995 1.00 77.62 82 ASP A C 1
ATOM 696 O O . ASP A 1 82 ? 8.002 -0.919 -19.293 1.00 77.62 82 ASP A O 1
ATOM 700 N N . ASN A 1 83 ? 6.391 0.624 -19.519 1.00 79.50 83 ASN A N 1
ATOM 701 C CA . ASN A 1 83 ? 5.863 0.540 -18.154 1.00 79.50 83 ASN A CA 1
ATOM 702 C C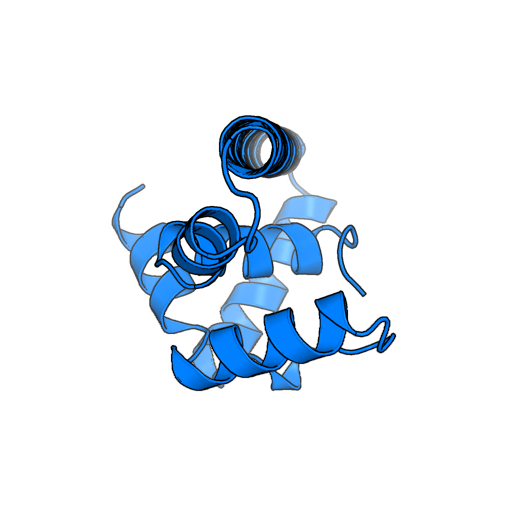 . ASN A 1 83 ? 6.918 0.842 -17.056 1.00 79.50 83 ASN A C 1
ATOM 704 O O . ASN A 1 83 ? 6.827 0.332 -15.930 1.00 79.50 83 ASN A O 1
ATOM 708 N N . ILE A 1 84 ? 7.941 1.639 -17.395 1.00 84.56 84 ILE A N 1
ATOM 709 C CA . ILE A 1 84 ? 9.078 2.009 -16.538 1.00 84.56 84 ILE A CA 1
ATOM 710 C C . ILE A 1 84 ? 8.656 3.044 -15.490 1.00 84.56 84 ILE A C 1
ATOM 712 O O . ILE A 1 84 ? 9.010 2.938 -14.311 1.00 84.56 84 ILE A O 1
ATOM 716 N N . MET A 1 85 ? 7.880 4.044 -15.897 1.00 86.31 85 MET A N 1
ATOM 717 C CA . MET A 1 85 ? 7.376 5.096 -15.016 1.00 86.31 85 MET A CA 1
ATOM 718 C C . MET A 1 85 ? 6.396 4.521 -14.003 1.00 86.31 85 MET A C 1
ATOM 720 O O . MET A 1 85 ? 6.547 4.768 -12.808 1.00 86.31 85 MET A O 1
ATOM 724 N N . ALA A 1 86 ? 5.445 3.693 -14.440 1.00 87.25 86 ALA A N 1
ATOM 725 C CA . ALA A 1 86 ? 4.526 3.034 -13.511 1.00 87.25 86 ALA A CA 1
ATOM 726 C C . ALA A 1 86 ? 5.279 2.167 -12.489 1.00 87.25 86 ALA A C 1
ATOM 728 O O . ALA A 1 86 ? 4.960 2.192 -11.300 1.00 87.25 86 ALA A O 1
ATOM 729 N N . GLN A 1 87 ? 6.328 1.458 -12.923 1.00 88.19 87 GLN A N 1
ATOM 730 C CA . GLN A 1 87 ? 7.181 0.690 -12.017 1.00 88.19 87 GLN A CA 1
ATOM 731 C C . GLN A 1 87 ? 7.914 1.583 -11.013 1.00 88.19 87 GLN A C 1
ATOM 733 O O . GLN A 1 87 ? 7.966 1.245 -9.834 1.00 88.19 87 GLN A O 1
ATOM 738 N N . THR A 1 88 ? 8.424 2.732 -11.454 1.00 91.38 88 THR A N 1
ATOM 739 C CA . THR A 1 88 ? 9.096 3.709 -10.585 1.00 91.38 88 THR A CA 1
ATOM 740 C C . THR A 1 88 ? 8.151 4.231 -9.501 1.00 91.38 88 THR A C 1
ATOM 742 O O . THR A 1 88 ? 8.527 4.318 -8.333 1.00 91.38 88 THR A O 1
ATOM 745 N N . TYR A 1 89 ? 6.894 4.519 -9.852 1.00 93.06 89 TYR A N 1
ATOM 746 C CA . TYR A 1 89 ? 5.882 4.910 -8.869 1.00 93.06 89 TYR A CA 1
ATOM 747 C C . TYR A 1 89 ? 5.552 3.777 -7.894 1.00 93.06 89 TYR A C 1
ATOM 749 O O . TYR A 1 89 ? 5.485 4.021 -6.690 1.00 93.06 89 TYR A O 1
ATOM 757 N N . LEU A 1 90 ? 5.397 2.541 -8.374 1.00 92.31 90 LEU A N 1
ATOM 758 C CA . LEU A 1 90 ? 5.087 1.381 -7.528 1.00 92.31 90 LEU A CA 1
ATOM 759 C C . LEU A 1 90 ? 6.197 1.054 -6.516 1.00 92.31 90 LEU A C 1
ATOM 761 O O . LEU A 1 90 ? 5.903 0.618 -5.403 1.00 92.31 90 LEU A O 1
ATOM 765 N N . THR A 1 91 ? 7.463 1.285 -6.869 1.00 92.44 91 THR A N 1
ATOM 766 C CA . THR A 1 91 ? 8.617 0.980 -6.002 1.00 92.44 91 THR A CA 1
ATOM 767 C C . THR A 1 91 ? 9.041 2.152 -5.111 1.00 92.44 91 THR A C 1
ATOM 769 O O . THR A 1 91 ? 9.851 1.966 -4.194 1.00 92.44 91 THR A O 1
ATOM 772 N N . SER A 1 92 ? 8.468 3.339 -5.341 1.00 94.81 92 SER A N 1
ATOM 773 C CA . SER A 1 92 ? 8.633 4.528 -4.499 1.00 94.81 92 SER A CA 1
ATOM 774 C C . SER A 1 92 ? 8.017 4.356 -3.105 1.00 94.81 92 SER A C 1
ATOM 776 O O . SER A 1 92 ? 7.218 3.450 -2.863 1.00 94.81 92 SER A O 1
ATOM 778 N N . ASP A 1 93 ? 8.332 5.264 -2.180 1.00 95.06 93 ASP A N 1
ATOM 779 C CA . ASP A 1 93 ? 7.762 5.243 -0.828 1.00 95.06 93 ASP A CA 1
ATOM 780 C C . ASP A 1 93 ? 6.228 5.332 -0.833 1.00 95.06 93 ASP A C 1
ATOM 782 O O . ASP A 1 93 ? 5.568 4.625 -0.073 1.00 95.06 93 ASP A O 1
ATOM 786 N N . THR A 1 94 ? 5.635 6.135 -1.724 1.00 94.88 94 THR A N 1
ATOM 787 C CA . THR A 1 94 ? 4.171 6.199 -1.870 1.00 94.88 94 THR A CA 1
ATOM 788 C C . THR A 1 94 ? 3.607 4.909 -2.464 1.00 94.88 94 THR A C 1
ATOM 790 O O . THR A 1 94 ? 2.563 4.444 -2.013 1.00 94.88 94 THR A O 1
ATOM 793 N N . GLY A 1 95 ? 4.325 4.261 -3.385 1.00 95.69 95 GLY A N 1
ATOM 794 C CA . GLY A 1 95 ? 3.972 2.937 -3.906 1.00 95.69 95 GLY A CA 1
ATOM 795 C C . GLY A 1 95 ? 4.029 1.827 -2.852 1.00 95.69 95 GLY A C 1
ATOM 796 O O . GLY A 1 95 ? 3.159 0.953 -2.810 1.00 95.69 95 GLY A O 1
ATOM 797 N N . LYS A 1 96 ? 4.985 1.891 -1.921 1.00 95.94 96 LYS A N 1
ATOM 798 C CA . LYS A 1 96 ? 5.041 0.979 -0.767 1.00 95.94 96 LYS A CA 1
ATOM 799 C C . LYS A 1 96 ? 3.891 1.215 0.209 1.00 95.94 96 LYS A C 1
ATOM 801 O O . LYS A 1 96 ? 3.302 0.250 0.699 1.00 95.94 96 LYS A O 1
ATOM 806 N N . VAL A 1 97 ? 3.528 2.477 0.451 1.00 96.31 97 VAL A N 1
ATOM 807 C CA . VAL A 1 97 ? 2.331 2.824 1.234 1.00 96.31 97 VAL A CA 1
ATOM 808 C C . VAL A 1 97 ? 1.073 2.282 0.565 1.00 96.31 97 VAL A C 1
ATOM 810 O O . VAL A 1 97 ? 0.295 1.592 1.223 1.00 96.31 97 VAL A O 1
ATOM 813 N N . TYR A 1 98 ? 0.911 2.503 -0.741 1.00 96.94 98 TYR A N 1
ATOM 814 C CA . TYR A 1 98 ? -0.175 1.918 -1.526 1.00 96.94 98 TYR A CA 1
ATOM 815 C C . TYR A 1 98 ? -0.224 0.394 -1.378 1.00 96.94 98 TYR A C 1
ATOM 817 O O . TYR A 1 98 ? -1.266 -0.148 -1.025 1.00 96.94 98 TYR A O 1
ATOM 825 N N . THR A 1 99 ? 0.912 -0.288 -1.548 1.00 96.31 99 THR A N 1
ATOM 826 C CA . THR A 1 99 ? 1.010 -1.751 -1.429 1.00 96.31 99 THR A CA 1
ATOM 827 C C . THR A 1 99 ? 0.507 -2.244 -0.070 1.00 96.31 99 THR A C 1
ATOM 829 O O . THR A 1 99 ? -0.284 -3.183 -0.005 1.00 96.31 99 THR A O 1
ATOM 832 N N . MET A 1 100 ? 0.928 -1.604 1.027 1.00 96.50 100 MET A N 1
ATOM 833 C CA . MET A 1 100 ? 0.459 -1.936 2.377 1.00 96.50 100 MET A CA 1
ATOM 834 C C . MET A 1 100 ? -1.054 -1.735 2.523 1.00 96.50 100 MET A C 1
ATOM 836 O O . MET A 1 100 ? -1.751 -2.619 3.016 1.00 96.50 100 MET A O 1
ATOM 840 N N . LEU A 1 101 ? -1.566 -0.578 2.100 1.00 97.25 101 LEU A N 1
ATOM 841 C CA . LEU A 1 101 ? -2.969 -0.202 2.267 1.00 97.25 101 LEU A CA 1
ATOM 842 C C . LEU A 1 101 ? -3.916 -1.049 1.406 1.00 97.25 101 LEU A C 1
ATOM 844 O O . LEU A 1 101 ? -4.941 -1.530 1.892 1.00 97.25 101 LEU A O 1
ATOM 848 N N . ALA A 1 102 ? -3.562 -1.275 0.144 1.00 97.31 102 ALA A N 1
ATOM 849 C CA . ALA A 1 102 ? -4.345 -2.079 -0.784 1.00 97.31 102 ALA A CA 1
ATOM 850 C C . ALA A 1 102 ? -4.365 -3.560 -0.363 1.00 97.31 102 ALA A C 1
ATOM 852 O O . ALA A 1 102 ? -5.406 -4.211 -0.421 1.00 97.31 102 ALA A O 1
ATOM 853 N N . HIS A 1 103 ? -3.256 -4.087 0.159 1.00 97.12 103 HIS A N 1
ATOM 854 C CA . HIS A 1 103 ? -3.228 -5.443 0.708 1.00 97.12 103 HIS A CA 1
ATOM 855 C C . HIS A 1 103 ? -4.015 -5.545 2.028 1.00 97.12 103 HIS A C 1
ATOM 857 O O . HIS A 1 103 ? -4.817 -6.461 2.204 1.00 97.12 103 HIS A O 1
ATOM 863 N N . ALA A 1 104 ? -3.868 -4.585 2.948 1.00 96.62 104 ALA A N 1
ATOM 864 C CA . ALA A 1 104 ? -4.591 -4.598 4.224 1.00 96.62 104 ALA A CA 1
ATOM 865 C C . ALA A 1 104 ? -6.115 -4.425 4.063 1.00 96.62 104 ALA A C 1
ATOM 867 O O . ALA A 1 104 ? -6.875 -4.951 4.880 1.00 96.62 104 ALA A O 1
ATOM 868 N N . SER A 1 105 ? -6.557 -3.734 3.006 1.00 97.19 105 SER A N 1
ATOM 869 C CA . SER A 1 105 ? -7.972 -3.601 2.621 1.00 97.19 105 SER A CA 1
ATOM 870 C C . SER A 1 105 ? -8.512 -4.789 1.811 1.00 97.19 105 SER A C 1
ATOM 872 O O . SER A 1 105 ? -9.715 -4.866 1.576 1.00 97.19 105 SER A O 1
ATOM 874 N N . GLY A 1 106 ? -7.657 -5.739 1.415 1.00 95.19 106 GLY A N 1
ATOM 875 C CA . GLY A 1 106 ? -8.042 -6.932 0.652 1.00 95.19 106 GLY A CA 1
ATOM 876 C C . GLY A 1 106 ? -8.153 -6.725 -0.862 1.00 95.19 106 GLY A C 1
ATOM 877 O O . GLY A 1 106 ? -8.597 -7.631 -1.565 1.00 95.19 106 GLY A O 1
ATOM 878 N N . ARG A 1 107 ? -7.736 -5.563 -1.381 1.00 94.56 107 ARG A N 1
ATOM 879 C CA . ARG A 1 107 ? -7.695 -5.275 -2.825 1.00 94.56 107 ARG A CA 1
ATOM 880 C C . ARG A 1 107 ? -6.579 -6.041 -3.538 1.00 94.56 107 ARG A C 1
ATOM 882 O O . ARG A 1 107 ? -6.750 -6.411 -4.693 1.00 94.56 107 ARG A O 1
ATOM 889 N N . LEU A 1 108 ? -5.464 -6.289 -2.848 1.00 92.19 108 LEU A N 1
ATOM 890 C CA . LEU A 1 108 ? -4.346 -7.099 -3.338 1.00 92.19 108 LEU A CA 1
ATOM 891 C C . LEU A 1 108 ? -4.286 -8.436 -2.592 1.00 92.19 108 LEU A C 1
ATOM 893 O O . LEU A 1 108 ? -4.449 -8.462 -1.369 1.00 92.19 108 LEU A O 1
ATOM 897 N N . HIS A 1 109 ? -4.058 -9.513 -3.344 1.00 86.25 109 HIS A N 1
ATOM 898 C CA . HIS A 1 109 ? -3.943 -10.900 -2.889 1.00 86.25 109 HIS A CA 1
ATOM 899 C C . HIS A 1 109 ? -2.885 -11.623 -3.734 1.00 86.25 109 HIS A C 1
ATOM 901 O O . HIS A 1 109 ? -2.926 -11.509 -4.980 1.00 86.25 109 HIS A O 1
#

Secondary structure (DSSP, 8-state):
-HHHHHHHHTTS-HHHHHHHHHHHHTT-SS---GGGS-HHHHHHHHHHHHHHHH-HHHHHHHHHHHHHHHHHHHHHHTT-TTSHHHHHHHHSHHHHHHHHHHHHTTS--

Foldseek 3Di:
DVVLLQLLLQQADLVLLLVLVVCVVVVNAPSLDLVRTDPSNSVSLVVLLVCCVPPPVSVVVLVVLLVVLVVVLVVVVVVPPPSVVSSVSCSDSSVSVSSSSCVSNVVGD